Protein 2V1R (pdb70)

CATH classification: 2.30.30.40

Nearest PDB structures (foldseek):
  1n5z-assembly1_A  TM=9.662E-01  e=1.020E-11  Saccharomyces cerevisiae
  1n5z-assembly2_B  TM=9.620E-01  e=2.770E-11  Saccharomyces cerevisiae
  1jqq-assembly1_A  TM=9.395E-01  e=2.479E-11  Saccharomyces cerevisiae
  1jqq-assembly1_C  TM=9.370E-01  e=4.964E-10  Saccharomyces cerevisiae
  2rf0-assembly4_D  TM=9.074E-01  e=4.458E-04  Homo sapiens

B-factor: mean 29.14, std 14.0, range [9.83, 100.72]

Solvent-accessible surface area: 11396 Å² total; per-residue (Å²): 109,106,102,169,62,71,62,0,24,0,52,76,82,8,122,24,145,64,99,159,112,29,14,60,10,143,112,31,22,96,7,12,10,63,36,77,90,28,106,146,51,159,115,35,92,74,36,69,0,122,19,132,114,30,82,95,5,40,0,3,100,48,8,20,60,88,66,126,105,93,183,56,60,42,0,18,1,67,119,95,21,126,24,176,66,103,156,116,28,12,62,13,136,114,29,22,98,7,10,11,60,38,73,89,32,102,136,54,151,121,34,94,99,32,68,0,123,14,140,107,30,84,109,5,40,0,15,97,89,68,15,53,82,29,108,151,38,184,43,92,124,76,167,188,53,179,60,88,87,61,158,225,64,42,120,103

Secondary structure (DSSP, 8-state):
-GGG-EEEEESS-B--SSTTTB--B-TT-EEEEEEEE-TTS-EEEEEEEE-TTS-EEEEEGGGEEE-/-GGG-EEEEESS-B--S-TTTB--B-TT-EEEEEEEE-TTS-EEEEEEEE-TTS-EEEEEGGGEEE--/---PPPP-/--------/-----

Radius of gyration: 20.37 Å; Cα contacts (8 Å, |Δi|>4): 306; chains: 5; bounding box: 48×43×53 Å

InterPro domains:
  IPR001452 SH3 domain [PF00018] (312-363)
  IPR001452 SH3 domain [PR00452] (309-319)
  IPR001452 SH3 domain [PR00452] (324-339)
  IPR001452 SH3 domain [PR00452] (346-355)
  IPR001452 SH3 domain [PR00452] (358-370)
  IPR001452 SH3 domain [PS50002] (306-372)
  IPR001452 SH3 domain [SM00326] (309-371)
  IPR007223 Peroxin 13, N-terminal [PF04088] (140-283)
  IPR035463 Peroxin 13 [PTHR19332] (5-355)
  IPR036028 SH3-like domain superfamily [SSF50044] (298-375)

Structure (mmCIF, N/CA/C/O backbone):
data_2V1R
#
_entry.id   2V1R
#
_cell.length_a   36.440
_cell.length_b   39.090
_cell.length_c   39.140
_cell.angle_alpha   86.85
_cell.angle_beta   65.46
_cell.angle_gamma   62.04
#
_symmetry.space_group_name_H-M   'P 1'
#
loop_
_entity.id
_entity.type
_entity.pdbx_description
1 polymer 'PEROXISOMAL MEMBRANE PROTEIN PAS20'
2 polymer PEX14
3 water water
#
loop_
_atom_site.group_PDB
_atom_site.id
_atom_site.type_symbol
_atom_site.label_atom_id
_atom_site.label_alt_id
_atom_site.label_comp_id
_atom_site.label_asym_id
_atom_site.label_entity_id
_atom_site.label_seq_id
_atom_site.pdbx_PDB_ins_code
_atom_site.Cartn_x
_atom_site.Cartn_y
_atom_site.Cartn_z
_atom_site.occupancy
_atom_site.B_iso_or_equiv
_atom_site.auth_seq_id
_atom_site.auth_comp_id
_atom_site.auth_asym_id
_atom_site.auth_atom_id
_atom_site.pdbx_PDB_model_num
ATOM 1 N N . ASP A 1 10 ? -1.633 1.456 17.168 1.00 40.46 10 ASP A N 1
ATOM 2 C CA . ASP A 1 10 ? -1.944 2.834 17.542 1.00 34.34 10 ASP A CA 1
ATOM 3 C C . ASP A 1 10 ? -2.149 3.716 16.318 1.00 26.12 10 ASP A C 1
ATOM 4 O O . ASP A 1 10 ? -1.181 4.164 15.705 1.00 27.44 10 ASP A O 1
ATOM 9 N N . PRO A 1 11 ? -3.420 3.973 15.969 1.00 25.08 11 PRO A N 1
ATOM 10 C CA . PRO A 1 11 ? -3.822 4.835 14.850 1.00 31.90 11 PRO A CA 1
ATOM 11 C C . PRO A 1 11 ? -3.165 6.227 14.815 1.00 25.38 11 PRO A C 1
ATOM 12 O O . PRO A 1 11 ? -2.842 6.706 13.731 1.00 18.83 11 PRO A O 1
ATOM 16 N N . SER A 1 12 ? -2.962 6.861 15.966 1.00 25.2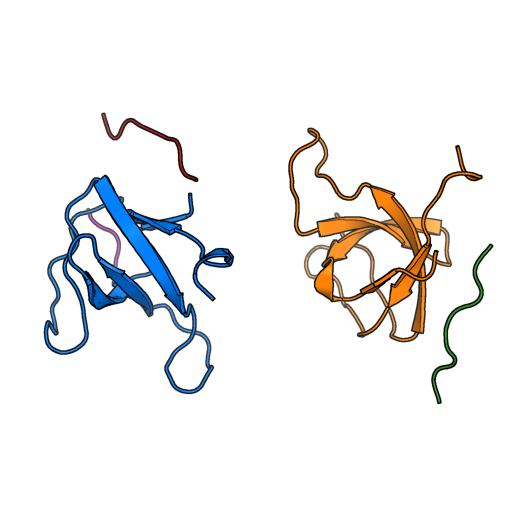2 12 SER A N 1
ATOM 17 C CA . SER A 1 12 ? -2.418 8.219 15.980 1.00 23.35 12 SER A CA 1
ATOM 18 C C . SER A 1 12 ? -0.943 8.294 15.558 1.00 28.23 12 SER A C 1
ATOM 19 O O . SER A 1 12 ? -0.406 9.385 15.347 1.00 27.01 12 SER A O 1
ATOM 22 N N . LYS A 1 13 ? -0.285 7.154 15.462 1.00 26.26 13 LYS A N 1
ATOM 23 C CA . LYS A 1 13 ? 1.071 7.058 14.930 1.00 25.40 13 LYS A CA 1
ATOM 24 C C . LYS A 1 13 ? 1.252 6.736 13.407 1.00 24.11 13 LYS A C 1
ATOM 25 O O . LYS A 1 13 ? 2.349 6.777 12.920 1.00 33.75 13 LYS A O 1
ATOM 31 N N . LEU A 1 14 ? 0.190 6.405 12.697 1.00 20.97 14 LEU A N 1
ATOM 32 C CA . LEU A 1 14 ? 0.253 5.957 11.310 1.00 28.22 14 LEU A CA 1
ATOM 33 C C . LEU A 1 14 ? 0.812 6.970 10.362 1.00 25.33 14 LEU A C 1
ATOM 34 O O . LEU A 1 14 ? 0.614 8.130 10.519 1.00 25.57 14 LEU A O 1
ATOM 39 N N . GLU A 1 15 ? 1.513 6.490 9.350 1.00 26.50 15 GLU A N 1
ATOM 40 C CA . GLU A 1 15 ? 1.748 7.239 8.148 1.00 23.78 15 GLU A CA 1
ATOM 41 C C . GLU A 1 15 ? 0.585 7.049 7.235 1.00 22.26 15 GLU A C 1
ATOM 42 O O . GLU A 1 15 ? -0.070 6.077 7.334 1.00 20.75 15 GLU A O 1
ATOM 48 N N . PHE A 1 16 ? 0.350 7.992 6.354 1.00 19.53 16 PHE A N 1
ATOM 49 C CA . PHE A 1 16 ? -0.601 7.808 5.318 1.00 25.31 16 PHE A CA 1
ATOM 50 C C . PHE A 1 16 ? 0.044 8.050 3.941 1.00 26.09 16 PHE A C 1
ATOM 51 O O . PHE A 1 16 ? 1.040 8.698 3.851 1.00 21.35 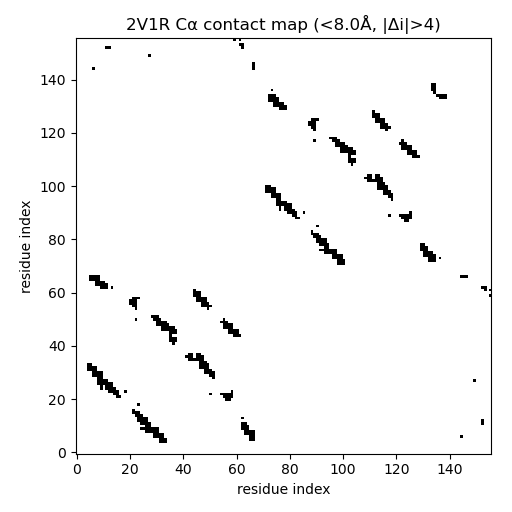16 PHE A O 1
ATOM 59 N N . ALA A 1 17 ? -0.512 7.469 2.905 1.00 21.09 17 ALA A N 1
ATOM 60 C CA . ALA A 1 17 ? 0.056 7.558 1.560 1.00 14.09 17 ALA A CA 1
ATOM 61 C C . ALA A 1 17 ? -1.021 7.795 0.501 1.00 18.28 17 ALA A C 1
ATOM 62 O O . ALA A 1 17 ? -2.202 7.550 0.749 1.00 18.85 17 ALA A O 1
ATOM 64 N N . ARG A 1 18 ? -0.640 8.298 -0.668 1.00 15.15 18 ARG A N 1
ATOM 65 C CA . ARG A 1 18 ? -1.521 8.419 -1.813 1.00 9.89 18 ARG A CA 1
ATOM 66 C C . ARG A 1 18 ? -0.997 7.657 -3.049 1.00 11.87 18 ARG A C 1
ATOM 67 O O . ARG A 1 18 ? 0.163 7.574 -3.254 1.00 14.04 18 ARG A O 1
ATOM 75 N N . ALA A 1 19 ? -1.890 7.075 -3.809 1.00 11.28 19 ALA A N 1
ATOM 76 C CA . ALA A 1 19 ? -1.510 6.308 -4.993 1.00 13.25 19 ALA A CA 1
ATOM 77 C C . ALA A 1 19 ? -1.195 7.244 -6.146 1.00 20.79 19 ALA A C 1
ATOM 78 O O . ALA A 1 19 ? -1.999 8.104 -6.482 1.00 14.11 19 ALA A O 1
ATOM 80 N N . LEU A 1 20 ? -0.026 7.061 -6.746 1.00 16.66 20 LEU A N 1
ATOM 81 C CA . LEU A 1 20 ? 0.377 7.830 -7.916 1.00 16.51 20 LEU A CA 1
ATOM 82 C C . LEU A 1 20 ? -0.025 7.164 -9.244 1.00 26.05 20 LEU A C 1
ATOM 83 O O . LEU A 1 20 ? -0.050 7.826 -10.281 1.00 18.96 20 LEU A O 1
ATOM 88 N N . TYR A 1 21 ? -0.357 5.872 -9.206 1.00 17.99 21 TYR A N 1
ATOM 89 C CA . TYR A 1 21 ? -0.800 5.150 -10.402 1.00 17.97 21 TYR A CA 1
ATOM 90 C C . TYR A 1 21 ? -1.937 4.208 -10.062 1.00 18.88 21 TYR A C 1
ATOM 91 O O . TYR A 1 21 ? -2.160 3.906 -8.895 1.00 16.40 21 TYR A O 1
ATOM 100 N N . ASP A 1 22 ? -2.656 3.743 -11.080 1.00 16.74 22 ASP A N 1
ATOM 101 C CA . ASP A 1 22 ? -3.617 2.669 -10.872 1.00 20.23 22 ASP A CA 1
ATOM 102 C C . ASP A 1 22 ? -2.827 1.398 -10.616 1.00 23.42 22 ASP A C 1
ATOM 103 O O . ASP A 1 22 ? -1.757 1.192 -11.204 1.00 23.03 22 ASP A O 1
ATOM 108 N N . PHE A 1 23 ? -3.337 0.564 -9.717 1.00 18.10 23 PHE A N 1
ATOM 109 C CA . PHE A 1 23 ? -2.760 -0.753 -9.472 1.00 14.12 23 PHE A CA 1
ATOM 110 C C . PHE A 1 23 ? -3.893 -1.764 -9.445 1.00 20.06 23 PHE A C 1
ATOM 111 O O . PHE A 1 23 ? -4.788 -1.686 -8.599 1.00 9.83 23 PHE A O 1
ATOM 119 N N . VAL A 1 24 ? -3.871 -2.675 -10.416 1.00 13.50 24 VAL A N 1
ATOM 120 C CA . VAL A 1 24 ? -4.751 -3.831 -10.425 1.00 10.89 24 VAL A CA 1
ATOM 121 C C . VAL A 1 24 ? -3.964 -5.008 -9.844 1.00 14.78 24 VAL A C 1
ATOM 122 O O . VAL A 1 24 ? -2.911 -5.351 -10.368 1.00 16.75 24 VAL A O 1
ATOM 126 N N . PRO A 1 25 ? -4.469 -5.597 -8.767 1.00 15.83 25 PRO A N 1
ATOM 127 C CA . PRO A 1 25 ? -3.769 -6.666 -8.063 1.00 20.45 25 PRO A CA 1
ATOM 128 C C . PRO A 1 25 ? -3.721 -7.973 -8.875 1.00 17.55 25 PRO A C 1
ATOM 129 O O . PRO A 1 25 ? -4.706 -8.472 -9.300 1.00 18.74 25 PRO A O 1
ATOM 133 N N . GLU A 1 26 ? -2.526 -8.425 -9.145 1.00 14.70 26 GLU A N 1
ATOM 134 C CA . GLU A 1 26 ? -2.320 -9.735 -9.711 1.00 30.73 26 GLU A 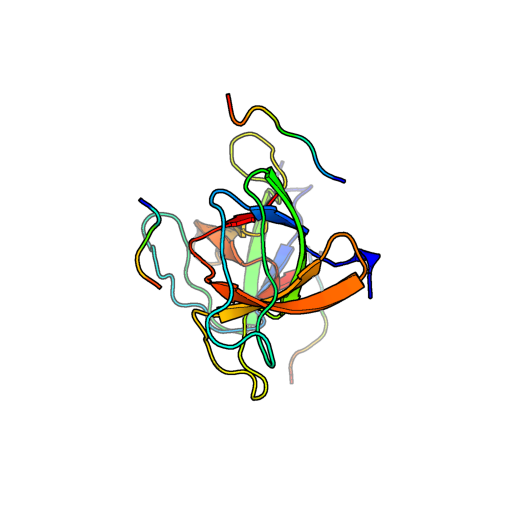CA 1
ATOM 135 C C . GLU A 1 26 ? -2.582 -10.938 -8.823 1.00 22.95 26 GLU A C 1
ATOM 136 O O . GLU A 1 26 ? -2.969 -11.957 -9.320 1.00 24.79 26 GLU A O 1
ATOM 142 N N . ASN A 1 27 ? -2.420 -10.775 -7.523 1.00 22.16 27 ASN A N 1
ATOM 143 C CA . ASN A 1 27 ? -2.909 -11.703 -6.530 1.00 12.86 27 ASN A CA 1
ATOM 144 C C . ASN A 1 27 ? -3.805 -10.930 -5.572 1.00 21.89 27 ASN A C 1
ATOM 145 O O . ASN A 1 27 ? -3.346 -10.430 -4.563 1.00 19.53 27 ASN A O 1
ATOM 150 N N . PRO A 1 28 ? -5.082 -10.839 -5.927 1.00 18.09 28 PRO A N 1
ATOM 151 C CA . PRO A 1 28 ? -6.086 -10.120 -5.136 1.00 14.10 28 PRO A CA 1
ATOM 152 C C . PRO A 1 28 ? -6.431 -10.795 -3.800 1.00 28.22 28 PRO A C 1
ATOM 153 O O . PRO A 1 28 ? -7.248 -10.258 -3.058 1.00 22.65 28 PRO A O 1
ATOM 157 N N . GLU A 1 29 ? -5.922 -12.005 -3.550 1.00 27.63 29 GLU A N 1
ATOM 158 C CA . GLU A 1 29 ? -5.980 -12.672 -2.233 1.00 19.57 29 GLU A CA 1
ATOM 159 C C . GLU A 1 29 ? -5.083 -11.995 -1.175 1.00 27.70 29 GLU A C 1
ATOM 160 O O . GLU A 1 29 ? -5.400 -11.975 -0.017 1.00 18.00 29 GLU A O 1
ATOM 166 N N . MET A 1 30 ? -3.952 -11.452 -1.606 1.00 19.30 30 MET A N 1
ATOM 167 C CA . MET A 1 30 ? -2.986 -10.815 -0.745 1.00 19.80 30 MET A CA 1
ATOM 168 C C . MET A 1 30 ? -2.867 -9.319 -0.953 1.00 24.87 30 MET A C 1
ATOM 169 O O . MET A 1 30 ? -2.451 -8.616 -0.084 1.00 19.91 30 MET A O 1
ATOM 174 N N . GLU A 1 31 ? -3.248 -8.874 -2.119 1.00 13.95 31 GLU A N 1
ATOM 175 C CA . GLU A 1 31 ? -3.014 -7.497 -2.536 1.00 16.19 31 GLU A CA 1
ATOM 176 C C . GLU A 1 31 ? -4.302 -6.702 -2.668 1.00 16.15 31 GLU A C 1
ATOM 177 O O . GLU A 1 31 ? -5.361 -7.264 -2.932 1.00 18.69 31 GLU A O 1
ATOM 183 N N . VAL A 1 32 ? -4.202 -5.386 -2.490 1.00 16.72 32 VAL A N 1
ATOM 184 C CA . VAL A 1 32 ? -5.367 -4.512 -2.623 1.00 18.94 32 VAL A CA 1
ATOM 185 C C . VAL A 1 32 ? -5.223 -3.620 -3.845 1.00 14.85 32 VAL A C 1
ATOM 186 O O . VAL A 1 32 ? -4.113 -3.290 -4.247 1.00 18.50 32 VAL A O 1
ATOM 190 N N . ALA A 1 33 ? -6.348 -3.249 -4.445 1.00 12.57 33 ALA A N 1
ATOM 191 C CA . ALA A 1 33 ? -6.341 -2.401 -5.637 1.00 14.41 33 ALA A CA 1
ATOM 192 C C . ALA A 1 33 ? -6.287 -0.909 -5.309 1.00 23.68 33 ALA A C 1
ATOM 193 O O . ALA A 1 33 ? -6.868 -0.450 -4.317 1.00 18.08 33 ALA A O 1
ATOM 195 N N . LEU A 1 34 ? -5.604 -0.151 -6.163 1.00 15.11 34 LEU A N 1
ATOM 196 C CA . LEU A 1 34 ? -5.541 1.291 -6.007 1.00 25.86 34 LEU A CA 1
ATOM 197 C C . LEU A 1 34 ? -6.017 1.983 -7.277 1.00 24.50 34 LEU A C 1
ATOM 198 O O . LEU A 1 34 ? -5.724 1.529 -8.394 1.00 19.99 34 LEU A O 1
ATOM 203 N N . LYS A 1 35 ? -6.760 3.074 -7.106 1.00 13.78 35 LYS A N 1
ATOM 204 C CA . LYS A 1 35 ? -7.004 4.002 -8.203 1.00 21.17 35 LYS A CA 1
ATOM 205 C C . LYS A 1 35 ? -6.141 5.253 -7.982 1.00 22.32 35 LYS A C 1
ATOM 206 O O . LYS A 1 35 ? -6.062 5.761 -6.865 1.00 15.77 35 LYS A O 1
ATOM 212 N N . LYS A 1 36 ? -5.495 5.745 -9.035 1.00 21.90 36 LYS A N 1
ATOM 213 C CA . LYS A 1 36 ? -4.674 6.953 -8.938 1.00 13.98 36 LYS A CA 1
ATOM 214 C C . LYS A 1 36 ? -5.369 8.050 -8.131 1.00 17.69 36 LYS A C 1
ATOM 215 O O . LYS A 1 36 ? -6.522 8.377 -8.395 1.00 16.29 36 LYS A O 1
ATOM 221 N N . GLY A 1 37 ? -4.674 8.610 -7.141 1.00 12.99 37 GLY A N 1
ATOM 222 C CA . GLY A 1 37 ? -5.270 9.609 -6.267 1.00 15.35 37 GLY A CA 1
ATOM 223 C C . GLY A 1 37 ? -5.792 9.053 -4.952 1.00 21.15 37 GLY A C 1
ATOM 224 O O . GLY A 1 37 ? -5.991 9.796 -3.991 1.00 21.06 37 GLY A O 1
ATOM 225 N N . ASP A 1 38 ? -6.083 7.766 -4.934 1.00 16.03 38 ASP A N 1
ATOM 226 C CA . ASP A 1 38 ? -6.507 7.052 -3.736 1.00 17.53 38 ASP A CA 1
ATOM 227 C C . ASP A 1 38 ? -5.633 7.243 -2.514 1.00 21.72 38 ASP A C 1
ATOM 228 O O . ASP A 1 38 ? -4.443 7.109 -2.573 1.00 19.25 38 ASP A O 1
ATOM 233 N N . LEU A 1 39 ? -6.261 7.567 -1.405 1.00 17.98 39 LEU A N 1
ATOM 234 C CA . LEU A 1 39 ? -5.599 7.544 -0.111 1.00 20.53 39 LEU A CA 1
ATOM 235 C C . LEU A 1 39 ? -5.565 6.217 0.641 1.00 15.10 39 LEU A C 1
ATOM 236 O O . LEU A 1 39 ? -6.427 5.420 0.530 1.00 13.88 39 LEU A O 1
ATOM 241 N N . MET A 1 40 ? -4.548 6.066 1.453 1.00 20.75 40 MET A N 1
ATOM 242 C CA . MET A 1 40 ? -4.394 4.889 2.296 1.00 15.15 40 MET A CA 1
ATOM 243 C C . MET A 1 40 ? -3.562 5.097 3.586 1.00 21.95 40 MET A C 1
ATOM 244 O O . MET A 1 40 ? -2.822 6.032 3.697 1.00 14.12 40 MET A O 1
ATOM 249 N N . ALA A 1 41 ? -3.673 4.161 4.504 1.00 12.64 41 ALA A N 1
ATOM 250 C CA . ALA A 1 41 ? -2.797 4.180 5.667 1.00 14.52 41 ALA A CA 1
ATOM 251 C C . ALA A 1 41 ? -1.766 3.073 5.532 1.00 19.51 41 ALA A C 1
ATOM 252 O O . ALA A 1 41 ? -2.090 1.968 5.096 1.00 14.76 41 ALA A O 1
ATOM 254 N N . ILE A 1 42 ? -0.525 3.382 5.890 1.00 16.53 42 ILE A N 1
ATOM 255 C CA . ILE A 1 42 ? 0.547 2.394 5.902 1.00 12.18 42 ILE A CA 1
ATOM 256 C C . ILE A 1 42 ? 0.550 1.634 7.231 1.00 20.82 42 ILE A C 1
ATOM 257 O O . ILE A 1 42 ? 0.726 2.224 8.308 1.00 22.26 42 ILE A O 1
ATOM 262 N N . LEU A 1 43 ? 0.345 0.324 7.155 1.00 11.94 43 LEU A N 1
ATOM 263 C CA . LEU A 1 43 ? 0.327 -0.506 8.348 1.00 13.25 43 LEU A CA 1
ATOM 264 C C . LEU A 1 43 ? 1.710 -1.082 8.634 1.00 20.46 43 LEU A C 1
ATOM 265 O O . LEU A 1 43 ? 2.146 -1.137 9.789 1.00 19.34 43 LEU A O 1
ATOM 270 N N . SER A 1 44 ? 2.404 -1.503 7.581 1.00 16.77 44 SER A N 1
ATOM 271 C CA . SER A 1 44 ? 3.776 -1.969 7.730 1.00 19.35 44 SER A CA 1
ATOM 272 C C . SER A 1 44 ? 4.573 -1.769 6.447 1.00 15.78 44 SER A C 1
ATOM 273 O O . SER A 1 44 ? 4.005 -1.729 5.364 1.00 23.09 44 SER A O 1
ATOM 276 N N . LYS A 1 45 ? 5.889 -1.649 6.591 1.00 18.31 45 LYS A N 1
ATOM 277 C CA . LYS A 1 45 ? 6.817 -1.543 5.470 1.00 23.62 45 LYS A CA 1
ATOM 278 C C . LYS A 1 45 ? 7.637 -2.823 5.295 1.00 22.09 45 LYS A C 1
ATOM 279 O O . LYS A 1 45 ? 8.381 -2.962 4.325 1.00 24.97 45 LYS A O 1
ATOM 285 N N . LYS A 1 46 ? 7.485 -3.752 6.234 1.00 26.15 46 LYS A N 1
ATOM 286 C CA . LYS A 1 46 ? 8.226 -5.015 6.234 1.00 27.55 46 LYS A CA 1
ATOM 287 C C . LYS A 1 46 ? 7.293 -6.162 5.879 1.00 29.28 46 LYS A C 1
ATOM 288 O O . LYS A 1 46 ? 6.069 -5.996 5.907 1.00 15.68 46 LYS A O 1
ATOM 294 N N . ASP A 1 47 ? 7.865 -7.322 5.552 1.00 25.09 47 ASP A N 1
ATOM 295 C CA . ASP A 1 47 ? 7.061 -8.530 5.365 1.00 31.52 47 ASP A CA 1
ATOM 296 C C . ASP A 1 47 ? 6.616 -9.044 6.741 1.00 29.12 47 ASP A C 1
ATOM 297 O O . ASP A 1 47 ? 7.007 -8.468 7.759 1.00 20.38 47 ASP A O 1
ATOM 302 N N . PRO A 1 48 ? 5.840 -10.121 6.771 1.00 25.02 48 PRO A N 1
ATOM 303 C CA . PRO A 1 48 ? 5.251 -10.570 8.013 1.00 32.05 48 PRO A CA 1
ATOM 304 C C . PRO A 1 48 ? 6.276 -11.000 9.025 1.00 33.72 48 PRO A C 1
ATOM 305 O O . PRO A 1 48 ? 6.001 -11.055 10.169 1.00 35.30 48 PRO A O 1
ATOM 309 N N . LEU A 1 49 ? 7.472 -11.286 8.589 1.00 30.66 49 LEU A N 1
ATOM 310 C CA . LEU A 1 49 ? 8.487 -11.792 9.446 1.00 22.90 49 LEU A CA 1
ATOM 311 C C . LEU A 1 49 ? 9.500 -10.714 9.732 1.00 28.66 49 LEU A C 1
ATOM 312 O O . LEU A 1 49 ? 10.597 -10.991 10.151 1.00 32.01 49 LEU A O 1
ATOM 317 N N . GLY A 1 50 ? 9.120 -9.474 9.487 1.00 24.71 50 GLY A N 1
ATOM 318 C CA . GLY A 1 50 ? 9.920 -8.366 9.920 1.00 22.10 50 GLY A CA 1
ATOM 319 C C . GLY A 1 50 ? 11.065 -8.021 9.010 1.00 26.30 50 GLY A C 1
ATOM 320 O O . GLY A 1 50 ? 11.852 -7.187 9.354 1.00 31.40 50 GLY A O 1
ATOM 321 N N . ARG A 1 51 ? 11.134 -8.658 7.848 1.00 22.14 51 ARG A N 1
ATOM 322 C CA . ARG A 1 51 ? 12.207 -8.413 6.887 1.00 24.23 51 ARG A CA 1
ATOM 323 C C . ARG A 1 51 ? 11.861 -7.307 5.884 1.00 36.37 51 ARG A C 1
ATOM 324 O O . ARG A 1 51 ? 10.688 -7.065 5.586 1.00 27.08 51 ARG A O 1
ATOM 332 N N . ASP A 1 52 ? 12.896 -6.652 5.358 1.00 44.92 52 ASP A N 1
ATOM 333 C CA . ASP A 1 52 ? 12.746 -5.649 4.302 1.00 52.56 52 ASP A CA 1
ATOM 334 C C . ASP A 1 52 ? 11.844 -6.160 3.186 1.00 35.63 52 ASP A C 1
ATOM 335 O O . ASP A 1 52 ? 11.799 -7.362 2.912 1.00 35.45 52 ASP A O 1
ATOM 340 N N . SER A 1 53 ? 11.132 -5.245 2.535 1.00 35.70 53 SER A N 1
ATOM 341 C CA . SER A 1 53 ? 10.202 -5.631 1.481 1.00 24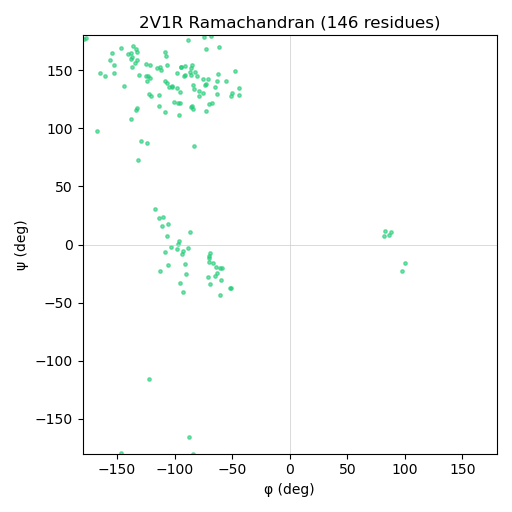.69 53 SER A CA 1
ATOM 342 C C . SER A 1 53 ? 9.852 -4.467 0.562 1.00 26.26 53 SER A C 1
ATOM 343 O O . SER A 1 53 ? 9.754 -3.325 1.009 1.00 28.87 53 SER A O 1
ATOM 346 N N . ASP A 1 54 ? 9.662 -4.780 -0.719 1.00 20.05 54 ASP A N 1
ATOM 347 C CA . ASP A 1 54 ? 9.205 -3.828 -1.722 1.00 26.69 54 ASP A CA 1
ATOM 348 C C . ASP A 1 54 ? 7.687 -3.801 -1.781 1.00 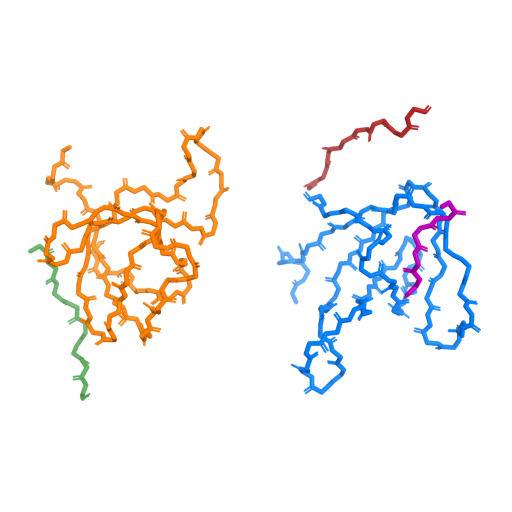22.61 54 ASP A C 1
ATOM 349 O O . ASP A 1 54 ? 7.106 -3.054 -2.566 1.00 20.03 54 ASP A O 1
ATOM 354 N N . TRP A 1 55 ? 7.053 -4.648 -1.002 1.00 13.90 55 TRP A N 1
ATOM 355 C CA . TRP A 1 55 ? 5.609 -4.664 -0.891 1.00 18.56 55 TRP A CA 1
ATOM 356 C C . TRP A 1 55 ? 5.124 -4.248 0.494 1.00 21.95 55 TRP A C 1
ATOM 357 O O . TRP A 1 55 ? 5.427 -4.906 1.481 1.00 14.63 55 TRP A O 1
ATOM 368 N N . TRP A 1 56 ? 4.357 -3.160 0.523 1.00 15.25 56 TRP A N 1
ATOM 369 C CA . TRP A 1 56 ? 3.916 -2.590 1.795 1.00 12.74 56 TRP A CA 1
ATOM 370 C C . TRP A 1 56 ? 2.466 -2.919 2.164 1.00 21.07 56 TRP A C 1
ATOM 371 O O . TRP A 1 56 ? 1.566 -2.860 1.328 1.00 20.48 56 TRP A O 1
ATOM 382 N N . LYS A 1 57 ? 2.242 -3.266 3.426 1.00 16.12 57 LYS A N 1
ATOM 383 C CA . LYS A 1 57 ? 0.892 -3.539 3.884 1.00 17.76 57 LYS A CA 1
ATOM 384 C C . LYS A 1 57 ? 0.175 -2.249 4.241 1.00 14.28 57 LYS A C 1
ATOM 385 O O . LYS A 1 57 ? 0.722 -1.397 4.947 1.00 15.23 57 LYS A O 1
ATOM 391 N N . VAL A 1 58 ? -1.059 -2.125 3.763 1.00 12.12 58 VAL A N 1
ATOM 392 C CA . VAL A 1 58 ? -1.833 -0.902 3.920 1.00 16.10 58 VAL A CA 1
ATOM 393 C C . VAL A 1 58 ? -3.313 -1.214 4.078 1.00 19.90 58 VAL A C 1
ATOM 394 O O . VAL A 1 58 ? -3.746 -2.346 3.856 1.00 17.95 58 VAL A O 1
ATOM 398 N N . ARG A 1 59 ? -4.067 -0.194 4.459 1.00 17.12 59 ARG A N 1
ATOM 399 C CA . ARG A 1 59 ? -5.502 -0.244 4.592 1.00 19.19 59 ARG A CA 1
ATOM 400 C C . ARG A 1 59 ? -6.173 0.782 3.674 1.00 18.14 59 ARG A C 1
ATOM 401 O O . ARG A 1 59 ? -5.818 1.907 3.702 1.00 17.54 59 ARG A O 1
ATOM 409 N N . THR A 1 60 ? -7.114 0.354 2.878 1.00 18.29 60 THR A N 1
ATOM 410 C CA . THR A 1 60 ? -7.609 1.182 1.803 1.00 18.18 60 THR A CA 1
ATOM 411 C C . THR A 1 60 ? -8.679 2.161 2.271 1.00 19.59 60 THR A C 1
ATOM 412 O O . THR A 1 60 ? -9.037 2.192 3.378 1.00 19.50 60 THR A O 1
ATOM 416 N N . LYS A 1 61 ? -9.175 2.944 1.353 1.00 20.15 61 LYS A N 1
ATOM 417 C CA . LYS A 1 61 ? -10.336 3.754 1.568 1.00 29.13 61 LYS A CA 1
ATOM 418 C C . LYS A 1 61 ? -11.635 3.033 1.922 1.00 32.34 61 LYS A C 1
ATOM 419 O O . LYS A 1 61 ? -12.493 3.621 2.473 1.00 33.50 61 LYS A O 1
ATOM 425 N N . ASN A 1 62 ? -11.799 1.758 1.652 1.00 28.51 62 ASN A N 1
ATOM 426 C CA . ASN A 1 62 ? -12.881 1.094 2.341 1.00 29.88 62 ASN A CA 1
ATOM 427 C C . ASN A 1 62 ? -12.589 -0.042 3.288 1.00 28.71 62 ASN A C 1
ATOM 428 O O . ASN A 1 62 ? -13.357 -0.970 3.394 1.00 34.60 62 ASN A O 1
ATOM 433 N N . GLY A 1 63 ? -11.435 0.017 3.908 1.00 23.51 63 GLY A N 1
ATOM 434 C CA . GLY A 1 63 ? -11.128 -0.796 5.050 1.00 20.31 63 GLY A CA 1
ATOM 435 C C . GLY A 1 63 ? -10.592 -2.156 4.746 1.00 21.90 63 GLY A C 1
ATOM 436 O O . GLY A 1 63 ? -10.467 -2.936 5.632 1.00 29.01 63 GLY A O 1
ATOM 437 N N . ASN A 1 64 ? -10.283 -2.439 3.489 1.00 17.26 64 ASN A N 1
ATOM 438 C CA . ASN A 1 64 ? -9.518 -3.593 3.116 1.00 18.76 64 ASN A CA 1
ATOM 439 C C . ASN A 1 64 ? -8.039 -3.433 3.474 1.00 17.40 64 ASN A C 1
ATOM 440 O O . ASN A 1 64 ? -7.474 -2.418 3.249 1.00 18.52 64 ASN A O 1
ATOM 445 N N . ILE A 1 65 ? -7.463 -4.495 4.011 1.00 17.81 65 ILE A N 1
ATOM 446 C CA . ILE A 1 65 ? -6.046 -4.679 4.221 1.00 12.66 65 ILE A CA 1
ATOM 447 C C . ILE A 1 65 ? -5.340 -5.588 3.205 1.00 19.10 65 ILE A C 1
ATOM 448 O O . ILE A 1 65 ? -5.843 -6.626 2.865 1.00 19.55 65 ILE A O 1
ATOM 453 N N . GLY A 1 66 ? -4.184 -5.155 2.735 1.00 14.15 66 GLY A N 1
ATOM 454 C CA . GLY A 1 66 ? -3.454 -5.909 1.735 1.00 18.12 66 GLY A CA 1
ATOM 455 C C . GLY A 1 66 ? -2.147 -5.244 1.372 1.00 13.30 66 GLY A C 1
ATOM 456 O O . GLY A 1 66 ? -1.849 -4.156 1.862 1.00 16.69 66 GLY A O 1
ATOM 457 N N . TYR A 1 67 ? -1.373 -5.891 0.505 1.00 11.87 67 TYR A N 1
ATOM 458 C CA . TYR A 1 67 ? -0.074 -5.372 0.102 1.00 15.50 67 TYR A CA 1
ATOM 459 C C . TYR A 1 67 ? -0.139 -4.626 -1.221 1.00 22.37 67 TYR A C 1
ATOM 460 O O . TYR A 1 67 ? -0.936 -4.954 -2.107 1.00 18.39 67 TYR A O 1
ATOM 469 N N . ILE A 1 68 ? 0.711 -3.616 -1.340 1.00 17.36 68 ILE A N 1
ATOM 470 C CA . ILE A 1 68 ? 0.815 -2.828 -2.552 1.00 21.39 68 ILE A CA 1
ATOM 471 C C . ILE A 1 68 ? 2.297 -2.597 -2.832 1.00 19.67 68 ILE A C 1
ATOM 472 O O . ILE A 1 68 ? 3.130 -2.800 -1.938 1.00 16.77 68 ILE A O 1
ATOM 477 N N . PRO A 1 69 ? 2.638 -2.232 -4.085 1.00 21.55 69 PRO A N 1
ATOM 478 C CA . PRO A 1 69 ? 4.032 -1.939 -4.436 1.00 28.11 69 PRO A CA 1
ATOM 479 C C . PRO A 1 69 ? 4.452 -0.574 -3.884 1.00 18.28 69 PRO A C 1
ATOM 480 O O . PRO A 1 69 ? 3.748 0.414 -4.080 1.00 13.86 69 PRO A O 1
ATOM 484 N N . TYR A 1 70 ? 5.596 -0.534 -3.211 1.00 18.96 70 TYR A N 1
ATOM 485 C CA . TYR A 1 70 ? 6.076 0.681 -2.561 1.00 21.57 70 TYR A CA 1
ATOM 486 C C . TYR A 1 70 ? 6.275 1.824 -3.555 1.00 20.22 70 TYR A C 1
ATOM 487 O O . TYR A 1 70 ? 6.108 2.989 -3.200 1.00 22.61 70 TYR A O 1
ATOM 496 N N . ASN A 1 71 ? 6.621 1.485 -4.797 1.00 24.92 71 ASN A N 1
ATOM 497 C CA . ASN A 1 71 ? 6.933 2.491 -5.818 1.00 25.05 71 ASN A CA 1
ATOM 498 C C . ASN A 1 71 ? 5.728 3.034 -6.598 1.00 20.70 71 ASN A C 1
ATOM 499 O O . ASN A 1 71 ? 5.896 3.679 -7.630 1.00 24.42 71 ASN A O 1
ATOM 504 N N . TYR A 1 72 ? 4.533 2.719 -6.152 1.00 16.32 72 TYR A N 1
ATOM 505 C CA . TYR A 1 72 ? 3.339 3.234 -6.711 1.00 12.03 72 TYR A CA 1
ATOM 506 C C . TYR A 1 72 ? 2.701 4.284 -5.778 1.00 18.08 72 TYR A C 1
ATOM 507 O O . TYR A 1 72 ? 1.665 4.751 -6.041 1.00 16.12 72 TYR A O 1
ATOM 516 N N . ILE A 1 73 ? 3.367 4.665 -4.711 1.00 13.69 73 ILE A N 1
ATOM 517 C CA . ILE A 1 73 ? 2.782 5.572 -3.732 1.00 15.43 73 ILE A CA 1
ATOM 518 C C . ILE A 1 73 ? 3.706 6.707 -3.333 1.00 20.01 73 ILE A C 1
ATOM 519 O O . ILE A 1 73 ? 4.909 6.694 -3.599 1.00 17.75 73 ILE A O 1
ATOM 524 N N . GLU A 1 74 ? 3.120 7.705 -2.696 1.00 17.27 74 GLU A N 1
ATOM 525 C CA . GLU A 1 74 ? 3.897 8.760 -2.079 1.00 21.13 74 GLU A CA 1
ATOM 526 C C . GLU A 1 74 ? 3.353 8.906 -0.676 1.00 13.75 74 GLU A C 1
ATOM 527 O O . GLU A 1 74 ? 2.164 8.707 -0.449 1.00 19.11 74 GLU A O 1
ATOM 533 N N . ILE A 1 75 ? 4.220 9.234 0.270 1.00 21.41 75 ILE A N 1
ATOM 534 C CA . ILE A 1 75 ? 3.806 9.346 1.662 1.00 20.79 75 ILE A CA 1
ATOM 535 C C . ILE A 1 75 ? 3.497 10.787 2.057 1.00 19.86 75 ILE A C 1
ATOM 536 O O . ILE A 1 75 ? 4.399 11.618 2.123 1.00 24.05 75 ILE A O 1
ATOM 541 N N . ILE A 1 76 ? 2.225 11.084 2.311 1.00 17.83 76 ILE A N 1
ATOM 542 C CA . ILE A 1 76 ? 1.856 12.390 2.848 1.00 30.16 76 ILE A CA 1
ATOM 543 C C . ILE A 1 76 ? 2.276 12.549 4.304 1.00 35.37 76 ILE A C 1
ATOM 544 O O . ILE A 1 76 ? 2.097 13.625 4.887 1.00 49.10 76 ILE A O 1
ATOM 549 N N . ASP B 1 10 ? 23.096 30.500 21.993 1.00 30.78 10 ASP B N 1
ATOM 550 C CA . ASP B 1 10 ? 23.161 3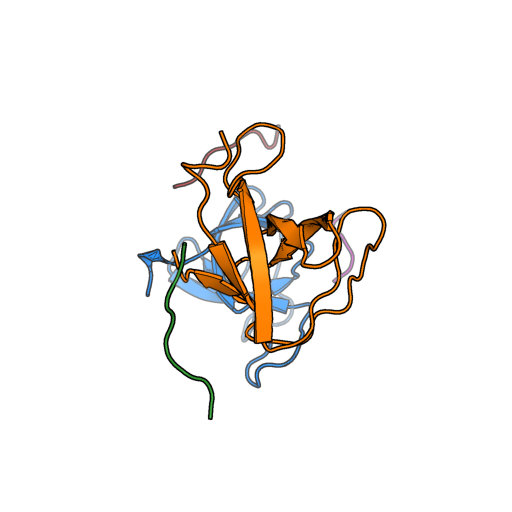0.586 23.449 1.00 28.59 10 ASP B CA 1
ATOM 551 C C . ASP B 1 10 ? 23.425 29.219 24.078 1.00 22.48 10 ASP B C 1
ATOM 552 O O . ASP B 1 10 ? 22.493 28.453 24.323 1.00 25.87 10 ASP B O 1
ATOM 557 N N . PRO B 1 11 ? 24.705 28.923 24.352 1.00 24.71 11 PRO B N 1
ATOM 558 C CA . PRO B 1 11 ? 25.152 27.668 24.971 1.00 27.26 11 PRO B CA 1
ATOM 559 C C . PRO B 1 11 ? 24.419 27.324 26.268 1.00 25.42 11 PRO B C 1
ATOM 560 O O . PRO B 1 11 ? 24.136 26.152 26.509 1.00 20.83 11 PRO B O 1
ATOM 564 N N . SER B 1 12 ? 24.111 28.322 27.089 1.00 24.80 12 SER B N 1
ATOM 565 C CA . SER B 1 12 ? 23.492 28.052 28.385 1.00 29.72 12 SER B CA 1
ATOM 566 C C . SER B 1 12 ? 22.043 27.565 28.282 1.00 25.34 12 SER B C 1
ATOM 567 O O . SER B 1 12 ? 21.461 27.127 29.273 1.00 25.17 12 SER B O 1
ATOM 570 N N . LYS B 1 13 ? 21.467 27.640 27.099 1.00 26.84 13 LYS B N 1
ATOM 571 C CA . LYS B 1 13 ? 20.135 27.111 26.854 1.00 27.63 13 LYS B CA 1
ATOM 572 C C . LYS B 1 13 ? 20.080 25.849 25.961 1.00 29.20 13 LYS B C 1
ATOM 573 O O . LYS B 1 13 ? 19.061 25.577 25.361 1.00 33.62 13 LYS B O 1
ATOM 579 N N . LEU B 1 14 ? 21.178 25.098 25.895 1.00 31.30 14 LEU B N 1
ATOM 580 C CA . LEU B 1 14 ? 21.317 23.890 25.072 1.00 25.00 14 LEU B CA 1
ATOM 581 C C . LEU B 1 14 ? 20.749 22.668 25.786 1.00 22.98 14 LEU B C 1
ATOM 582 O O . LEU B 1 14 ? 20.956 22.493 26.963 1.00 32.77 14 LEU B O 1
ATOM 587 N N . GLU B 1 15 ? 20.025 21.831 25.065 1.00 25.76 15 GLU B N 1
ATOM 588 C CA . GLU B 1 15 ? 19.790 20.461 25.508 1.00 22.62 15 GLU B CA 1
ATOM 589 C C . GLU B 1 15 ? 20.951 19.541 25.164 1.00 22.98 15 GLU B C 1
ATOM 590 O O . GLU B 1 15 ? 21.614 19.773 24.244 1.00 21.58 15 GLU B O 1
ATOM 596 N N . PHE B 1 16 ? 21.194 18.538 25.971 1.00 22.50 16 PHE B N 1
ATOM 597 C CA . PHE B 1 16 ? 22.224 17.553 25.725 1.00 26.14 16 PHE B CA 1
ATOM 598 C C . PHE B 1 16 ? 21.677 16.116 25.636 1.00 32.16 16 PHE B C 1
ATOM 599 O O . PHE B 1 16 ? 20.628 15.828 26.176 1.00 27.20 16 PHE B O 1
ATOM 607 N N . ALA B 1 17 ? 22.379 15.245 24.922 1.00 21.88 17 ALA B N 1
ATOM 608 C CA . ALA B 1 17 ? 21.918 13.871 24.754 1.00 17.37 17 ALA B CA 1
ATOM 609 C C . ALA B 1 17 ? 23.054 12.857 24.871 1.00 17.71 17 ALA B C 1
ATOM 610 O O . ALA B 1 17 ? 24.232 13.213 24.820 1.00 17.51 17 ALA B O 1
ATOM 612 N N . ARG B 1 18 ? 22.712 11.605 25.043 1.00 21.68 18 ARG B N 1
ATOM 613 C CA . ARG B 1 18 ? 23.653 10.525 25.028 1.00 15.43 18 ARG B CA 1
ATOM 614 C C . ARG B 1 18 ? 23.278 9.484 23.984 1.00 15.13 18 ARG B C 1
ATOM 615 O O . ARG B 1 18 ? 22.140 9.243 23.761 1.00 16.66 18 ARG B O 1
ATOM 623 N N . ALA B 1 19 ? 24.262 8.873 23.362 1.00 19.14 19 ALA B N 1
ATOM 624 C CA . ALA B 1 19 ? 24.024 7.884 22.311 1.00 12.85 19 ALA B CA 1
ATOM 625 C C . ALA B 1 19 ? 23.630 6.530 22.900 1.00 20.82 19 ALA B C 1
ATOM 626 O O . ALA B 1 19 ? 24.276 6.036 23.824 1.00 17.00 19 ALA B O 1
ATOM 628 N N . LEU B 1 20 ? 22.562 5.944 22.367 1.00 22.31 20 LEU B N 1
ATOM 629 C CA . LEU B 1 20 ? 22.124 4.611 22.769 1.00 23.67 20 LEU B CA 1
ATOM 630 C C . LEU B 1 20 ? 22.765 3.517 21.903 1.00 27.36 20 LEU B C 1
ATOM 631 O O . LEU B 1 20 ? 22.895 2.375 22.343 1.00 23.21 20 LEU B O 1
ATOM 636 N N . TYR B 1 21 ? 23.152 3.868 20.677 1.00 18.26 21 TYR B N 1
ATOM 637 C CA . TYR B 1 21 ? 23.725 2.905 19.741 1.00 22.06 21 TYR B CA 1
ATOM 638 C C . TYR B 1 21 ? 24.968 3.460 19.061 1.00 21.04 21 TYR B C 1
ATOM 639 O O . TYR B 1 21 ? 25.130 4.670 18.947 1.00 17.78 21 TYR B O 1
ATOM 648 N N . ASP B 1 22 ? 25.838 2.570 18.593 1.00 17.58 22 ASP B N 1
ATOM 649 C CA . ASP B 1 22 ? 26.857 2.960 17.626 1.00 22.37 22 ASP B CA 1
ATOM 650 C C . ASP B 1 22 ? 26.156 3.412 16.354 1.00 19.69 22 ASP B C 1
ATOM 651 O O . ASP B 1 22 ? 25.165 2.810 15.931 1.00 25.35 22 ASP B O 1
ATOM 656 N N . PHE B 1 23 ? 26.680 4.465 15.740 1.00 21.32 23 PHE B N 1
ATOM 657 C CA . PHE B 1 23 ? 26.117 4.997 14.505 1.00 18.10 23 PHE B CA 1
ATOM 658 C C . PHE B 1 23 ? 27.224 5.367 13.524 1.00 25.59 23 PHE B C 1
ATOM 659 O O . PHE B 1 23 ? 27.968 6.338 13.730 1.00 13.23 23 PHE B O 1
ATOM 667 N N . VAL B 1 24 ? 27.339 4.564 12.469 1.00 12.49 24 VAL B N 1
ATOM 668 C CA . VAL B 1 24 ? 28.248 4.858 11.378 1.00 13.31 24 VAL B CA 1
ATOM 669 C C . VAL B 1 24 ? 27.422 5.566 10.310 1.00 22.98 24 VAL B C 1
ATOM 670 O O . VAL B 1 24 ? 26.442 5.012 9.814 1.00 22.62 24 VAL B O 1
ATOM 674 N N . PRO B 1 25 ? 27.830 6.767 9.968 1.00 15.03 25 PRO B N 1
ATOM 675 C CA . PRO B 1 25 ? 27.108 7.589 9.032 1.00 18.40 25 PRO B CA 1
ATOM 676 C C . PRO B 1 25 ? 27.117 7.050 7.572 1.00 19.84 25 PRO B C 1
ATOM 677 O O . PRO B 1 25 ? 28.168 6.869 7.065 1.00 20.49 25 PRO B O 1
ATOM 681 N N . GLU B 1 26 ? 25.973 6.788 6.967 1.00 14.29 26 GLU B N 1
ATOM 682 C CA . GLU B 1 26 ? 25.864 6.551 5.523 1.00 26.19 26 GLU B CA 1
ATOM 683 C C . GLU B 1 26 ? 26.210 7.715 4.587 1.00 31.13 26 GLU B C 1
ATOM 684 O O . GLU B 1 26 ? 26.633 7.501 3.483 1.00 24.02 26 GLU B O 1
ATOM 690 N N . ASN B 1 27 ? 26.040 8.931 5.082 1.00 22.86 27 ASN B N 1
ATOM 691 C CA . ASN B 1 27 ? 26.489 10.137 4.440 1.00 24.69 27 ASN B CA 1
ATOM 692 C C . ASN B 1 27 ? 27.283 10.983 5.408 1.00 22.22 27 ASN B C 1
ATOM 693 O O . ASN B 1 27 ? 26.722 11.817 6.098 1.00 24.47 27 ASN B O 1
ATOM 698 N N . PRO B 1 28 ? 28.592 10.729 5.447 1.00 22.26 28 PRO B N 1
ATOM 699 C CA . PRO B 1 28 ? 29.508 11.450 6.338 1.00 23.55 28 PRO B CA 1
ATOM 700 C C . PRO B 1 28 ? 29.656 12.936 5.980 1.00 39.02 28 PRO B C 1
ATOM 701 O O . PRO B 1 28 ? 30.260 13.690 6.738 1.00 25.57 28 PRO B O 1
ATOM 705 N N . GLU B 1 29 ? 29.236 13.307 4.794 1.00 28.50 29 GLU B N 1
ATOM 706 C CA . GLU B 1 29 ? 29.135 14.696 4.429 1.00 32.20 29 GLU B CA 1
ATOM 707 C C . GLU B 1 29 ? 28.168 15.533 5.299 1.00 33.42 29 GLU B C 1
ATOM 708 O O . GLU B 1 29 ? 28.492 16.627 5.625 1.00 26.51 29 GLU B O 1
ATOM 714 N N . MET B 1 30 ? 26.992 14.976 5.603 1.00 23.00 30 MET B N 1
ATOM 715 C CA . MET B 1 30 ? 25.953 15.584 6.431 1.00 20.42 30 MET B CA 1
ATOM 716 C C . MET B 1 30 ? 25.784 15.018 7.859 1.00 27.41 30 MET B C 1
ATOM 717 O O . MET B 1 30 ? 25.181 15.624 8.692 1.00 17.75 30 MET B O 1
ATOM 722 N N . GLU B 1 31 ? 26.301 13.846 8.112 1.00 18.14 31 GLU B N 1
ATOM 723 C CA . GLU B 1 31 ? 26.063 13.151 9.376 1.00 14.53 31 GLU B CA 1
ATOM 724 C C . GLU B 1 31 ? 27.334 12.984 10.191 1.00 18.35 31 GLU B C 1
ATOM 725 O O . GLU B 1 31 ? 28.434 12.920 9.638 1.00 25.18 31 GLU B O 1
ATOM 731 N N . VAL B 1 32 ? 27.176 12.914 11.510 1.00 24.14 32 VAL B N 1
ATOM 732 C CA . VAL B 1 32 ? 28.298 12.615 12.393 1.00 18.09 32 VAL B CA 1
ATOM 733 C C . VAL B 1 32 ? 28.178 11.198 12.931 1.00 16.61 32 VAL B C 1
ATOM 734 O O . VAL B 1 32 ? 27.083 10.638 12.995 1.00 20.51 32 VAL B O 1
ATOM 738 N N . ALA B 1 33 ? 29.313 10.617 13.297 1.00 13.54 33 ALA B N 1
ATOM 739 C CA . ALA B 1 33 ? 29.355 9.250 13.798 1.00 12.96 33 ALA B CA 1
ATOM 740 C C . ALA B 1 33 ? 29.223 9.229 15.311 1.00 25.43 33 ALA B C 1
ATOM 741 O O . ALA B 1 33 ? 29.710 10.133 15.995 1.00 18.54 33 ALA B O 1
ATOM 743 N N . LEU B 1 34 ? 28.566 8.195 15.832 1.00 16.55 34 LEU B N 1
ATOM 744 C CA . LEU B 1 34 ? 28.386 8.048 17.266 1.00 17.29 34 LEU B CA 1
ATOM 745 C C . LEU B 1 34 ? 28.908 6.706 17.788 1.00 22.13 34 LEU B C 1
ATOM 746 O O . LEU B 1 34 ? 28.866 5.694 17.087 1.00 20.24 34 LEU B O 1
ATOM 751 N N . LYS B 1 35 ? 29.452 6.703 18.981 1.00 16.57 35 LYS B N 1
ATOM 752 C CA . LYS B 1 35 ? 29.668 5.496 19.736 1.00 19.85 35 LYS B CA 1
ATOM 753 C C . LYS B 1 35 ? 28.718 5.414 20.900 1.00 26.78 35 LYS B C 1
ATOM 754 O O . LYS B 1 35 ? 28.489 6.409 21.512 1.00 16.81 35 LYS B O 1
ATOM 760 N N . LYS B 1 36 ? 28.189 4.234 21.211 1.00 20.25 36 LYS B N 1
ATOM 761 C CA . LYS B 1 36 ? 27.316 4.090 22.348 1.00 16.37 36 LYS B CA 1
ATOM 762 C C . LYS B 1 36 ? 27.904 4.669 23.615 1.00 19.88 36 LYS B C 1
ATOM 763 O O . LYS B 1 36 ? 29.020 4.407 23.933 1.00 22.89 36 LYS B O 1
ATOM 769 N N . GLY B 1 37 ? 27.157 5.520 24.283 1.00 14.37 37 GLY B N 1
ATOM 770 C CA . GLY B 1 37 ? 27.633 6.190 25.467 1.00 20.71 37 GLY B CA 1
ATOM 771 C C . GLY B 1 37 ? 28.110 7.613 25.283 1.00 26.51 37 GLY B C 1
ATOM 772 O O . GLY B 1 37 ? 28.205 8.342 26.239 1.00 20.36 37 GLY B O 1
ATOM 773 N N . ASP B 1 38 ? 28.341 7.979 24.025 1.00 17.90 38 ASP B N 1
ATOM 774 C CA . ASP B 1 38 ? 28.844 9.297 23.638 1.00 15.42 38 ASP B CA 1
ATOM 775 C C . ASP B 1 38 ? 27.867 10.423 23.964 1.00 16.67 38 ASP B C 1
ATOM 776 O O . ASP B 1 38 ? 26.663 10.322 23.686 1.00 14.62 38 ASP B O 1
ATOM 781 N N . LEU B 1 39 ? 28.396 11.506 24.522 1.00 13.99 39 LEU B N 1
ATOM 782 C CA . LEU B 1 39 ? 27.573 12.662 24.867 1.00 20.86 39 LEU B CA 1
ATOM 783 C C . LEU B 1 39 ? 27.627 13.670 23.726 1.00 20.98 39 LEU B C 1
ATOM 784 O O . LEU B 1 39 ? 28.611 13.729 22.989 1.00 19.60 39 LEU B O 1
ATOM 789 N N . MET B 1 40 ? 26.573 14.465 23.578 1.00 21.14 40 MET B N 1
ATOM 790 C CA . MET B 1 40 ? 26.500 15.439 22.493 1.00 15.30 40 MET B CA 1
ATOM 791 C C . MET B 1 40 ? 25.540 16.565 22.864 1.00 22.33 40 MET B C 1
ATOM 792 O O . MET B 1 40 ? 24.672 16.389 23.725 1.00 21.50 40 MET B O 1
ATOM 797 N N . ALA B 1 41 ? 25.701 17.712 22.204 1.00 13.59 41 ALA B N 1
ATOM 798 C CA . ALA B 1 41 ? 24.793 18.850 22.345 1.00 15.80 41 ALA B CA 1
ATOM 799 C C . ALA B 1 41 ? 23.779 18.865 21.211 1.00 14.67 41 ALA B C 1
ATOM 800 O O . ALA B 1 41 ? 24.138 18.666 20.049 1.00 14.03 41 ALA B O 1
ATOM 802 N N . ILE B 1 42 ? 22.513 19.092 21.550 1.00 15.19 42 ILE B N 1
ATOM 803 C CA . ILE B 1 42 ? 21.465 19.238 20.547 1.00 15.59 42 ILE B CA 1
ATOM 804 C C . ILE B 1 42 ? 21.403 20.680 20.053 1.00 16.01 42 ILE B C 1
ATOM 805 O O . ILE B 1 42 ? 21.163 21.608 20.832 1.00 18.59 42 ILE B O 1
ATOM 810 N N . LEU B 1 43 ? 21.624 20.853 18.772 1.00 15.99 43 LEU B N 1
ATOM 811 C CA . LEU B 1 43 ? 21.631 22.152 18.159 1.00 16.23 43 LEU B CA 1
ATOM 812 C C . LEU B 1 43 ? 20.308 22.504 17.551 1.00 20.03 43 LEU B C 1
ATOM 813 O O . LEU B 1 43 ? 19.940 23.619 17.529 1.00 20.59 43 LEU B O 1
ATOM 818 N N . SER B 1 44 ? 19.605 21.528 17.039 1.00 20.18 44 SER B N 1
ATOM 819 C CA . SER B 1 44 ? 18.269 21.721 16.489 1.00 19.60 44 SER B CA 1
ATOM 820 C C . SER B 1 44 ? 17.551 20.388 16.319 1.00 19.66 44 SER B C 1
ATOM 821 O O . SER B 1 44 ? 18.180 19.369 16.046 1.00 24.81 44 SER B O 1
ATOM 824 N N . LYS B 1 45 ? 16.247 20.404 16.479 1.00 19.90 45 LYS B N 1
ATOM 825 C CA . LYS B 1 45 ? 15.363 19.271 16.269 1.00 26.10 45 LYS B CA 1
ATOM 826 C C . LYS B 1 45 ? 14.609 19.365 14.964 1.00 28.30 45 LYS B C 1
ATOM 827 O O . LYS B 1 45 ? 13.879 18.498 14.609 1.00 29.27 45 LYS B O 1
ATOM 833 N N . LYS B 1 46 ? 14.829 20.444 14.258 1.00 23.90 46 LYS B N 1
ATOM 834 C CA . LYS B 1 46 ? 14.247 20.693 12.957 1.00 27.29 46 LYS B CA 1
ATOM 835 C C . LYS B 1 46 ? 15.261 20.585 11.766 1.00 27.88 46 LYS B C 1
ATOM 836 O O . LYS B 1 46 ? 16.435 20.617 11.951 1.00 17.36 46 LYS B O 1
ATOM 842 N N . ASP B 1 47 ? 14.755 20.448 10.552 1.00 25.13 47 ASP B N 1
ATOM 843 C CA . ASP B 1 47 ? 15.563 20.688 9.384 1.00 32.32 47 ASP B CA 1
ATOM 844 C C . ASP B 1 47 ? 15.959 22.132 9.190 1.00 18.90 47 ASP B C 1
ATOM 845 O O . ASP B 1 47 ? 15.634 22.951 9.970 1.00 19.60 47 ASP B O 1
ATOM 850 N N . PRO B 1 48 ? 16.708 22.384 8.138 1.00 26.91 48 PRO B N 1
ATOM 851 C CA . PRO B 1 48 ? 17.271 23.696 7.871 1.00 35.05 48 PRO B CA 1
ATOM 852 C C . PRO B 1 48 ? 16.216 24.770 7.639 1.00 27.47 48 PRO B C 1
ATOM 853 O O . PRO B 1 48 ? 16.427 25.889 7.895 1.00 33.50 48 PRO B O 1
ATOM 857 N N . LEU B 1 49 ? 15.051 24.387 7.229 1.00 24.85 49 LEU B N 1
ATOM 858 C CA . LEU B 1 49 ? 14.096 25.335 6.838 1.00 30.78 49 LEU B CA 1
ATOM 859 C C . LEU B 1 49 ? 12.991 25.231 7.857 1.00 37.71 49 LEU B C 1
ATOM 860 O O . LEU B 1 49 ? 11.883 25.635 7.623 1.00 35.42 49 LEU B O 1
ATOM 865 N N . GLY B 1 50 ? 13.333 24.725 9.028 1.00 29.20 50 GLY B N 1
ATOM 866 C CA . GLY B 1 50 ? 12.473 24.837 10.175 1.00 24.07 50 GLY B CA 1
ATOM 867 C C . GLY B 1 50 ? 11.376 23.810 10.263 1.00 33.12 50 GLY B C 1
ATOM 868 O O . GLY B 1 50 ? 10.481 23.910 11.060 1.00 28.91 50 GLY B O 1
ATOM 869 N N . ARG B 1 51 ? 11.484 22.813 9.420 1.00 28.65 51 ARG B N 1
ATOM 870 C CA . ARG B 1 51 ? 10.515 21.763 9.295 1.00 25.95 51 ARG B CA 1
ATOM 871 C C . ARG B 1 51 ? 10.761 20.623 10.269 1.00 37.35 51 ARG B C 1
ATOM 872 O O . ARG B 1 51 ? 11.870 20.334 10.619 1.00 29.99 51 ARG B O 1
ATOM 880 N N . ASP B 1 52 ? 9.680 19.987 10.687 1.00 43.27 52 ASP B N 1
ATOM 881 C CA . ASP B 1 52 ? 9.696 18.715 11.410 1.00 43.54 52 ASP B CA 1
ATOM 882 C C . ASP B 1 52 ? 10.665 17.717 10.791 1.00 36.59 52 ASP B C 1
ATOM 883 O O . ASP B 1 52 ? 10.656 17.545 9.595 1.00 48.37 52 ASP B O 1
ATOM 888 N N . SER B 1 53 ? 11.476 17.036 11.600 1.00 39.91 53 SER B N 1
ATOM 889 C CA . SER B 1 53 ? 12.503 16.127 11.095 1.00 30.07 53 SER B CA 1
ATOM 890 C C . SER B 1 53 ? 12.826 15.010 12.075 1.00 31.45 53 SER B C 1
ATOM 891 O O . SER B 1 53 ? 12.768 15.205 13.294 1.00 30.35 53 SER B O 1
ATOM 894 N N . ASP B 1 54 ? 13.174 13.845 11.532 1.00 24.49 54 ASP B N 1
ATOM 895 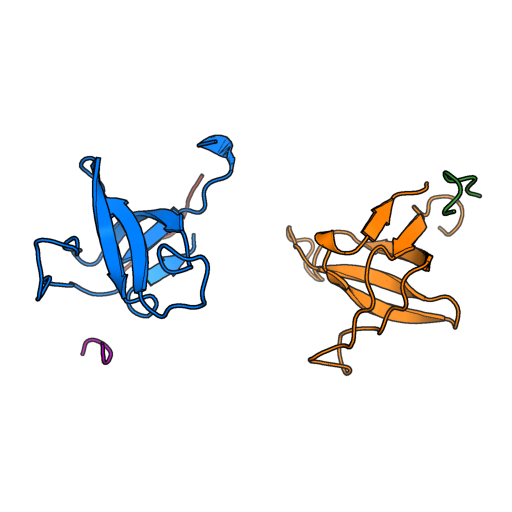C CA . ASP B 1 54 ? 13.615 12.704 12.334 1.00 30.53 54 ASP B CA 1
ATOM 896 C C . ASP B 1 54 ? 15.133 12.695 12.484 1.00 24.36 54 ASP B C 1
ATOM 897 O O . ASP B 1 54 ? 15.692 11.859 13.198 1.00 24.50 54 ASP B O 1
ATOM 902 N N . TRP B 1 55 ? 15.794 13.615 11.788 1.00 18.72 55 TRP B N 1
ATOM 903 C CA . TRP B 1 55 ? 17.228 13.827 11.947 1.00 18.84 55 TRP B CA 1
ATOM 904 C C . TRP B 1 55 ? 17.482 15.151 12.665 1.00 23.73 55 TRP B C 1
ATOM 905 O O . TRP B 1 55 ? 17.185 16.226 12.135 1.00 20.90 55 TRP B O 1
ATOM 916 N N . TRP B 1 56 ? 18.030 15.074 13.870 1.00 18.21 56 TRP B N 1
ATOM 917 C CA . TRP B 1 56 ? 18.360 16.273 14.624 1.00 20.48 56 TRP B CA 1
ATOM 918 C C . TRP B 1 56 ? 19.816 16.656 14.394 1.00 19.46 56 TRP B C 1
ATOM 919 O O . TRP B 1 56 ? 20.652 15.805 14.102 1.00 20.62 56 TRP B O 1
ATOM 930 N N . LYS B 1 57 ? 20.117 17.944 14.516 1.00 27.27 57 LYS B N 1
ATOM 931 C CA . LYS B 1 57 ? 21.483 18.417 14.346 1.00 21.85 57 LYS B CA 1
ATOM 932 C C . LYS B 1 57 ? 22.181 18.527 15.700 1.00 18.78 57 LYS B C 1
ATOM 933 O O . LYS B 1 57 ? 21.633 19.105 16.646 1.00 21.29 57 LYS B O 1
ATOM 939 N N . VAL B 1 58 ? 23.391 17.982 15.790 1.00 14.40 58 VAL B N 1
ATOM 940 C CA . VAL B 1 58 ? 24.115 17.953 17.058 1.00 14.76 58 VAL B CA 1
ATOM 941 C C . VAL B 1 58 ? 25.583 18.328 16.902 1.00 24.02 58 VAL B C 1
ATOM 942 O O . VAL B 1 58 ? 26.097 18.444 15.792 1.00 19.14 58 VAL B O 1
ATOM 946 N N . ARG B 1 59 ? 26.251 18.513 18.034 1.00 14.56 59 ARG B N 1
ATOM 947 C CA . ARG B 1 59 ? 27.676 18.775 18.063 1.00 21.52 59 ARG B CA 1
ATOM 948 C C . ARG B 1 59 ? 28.286 17.679 18.928 1.00 15.94 59 ARG B C 1
ATOM 949 O O . ARG B 1 59 ? 27.814 17.427 20.028 1.00 16.72 59 ARG B O 1
ATOM 957 N N . THR B 1 60 ? 29.319 17.016 18.429 1.00 13.96 60 THR B N 1
ATOM 958 C CA . THR B 1 60 ? 29.870 15.852 19.118 1.00 24.48 60 THR B CA 1
ATOM 959 C C . THR B 1 60 ? 30.946 16.217 20.125 1.00 16.24 60 THR B C 1
ATOM 960 O O . THR B 1 60 ? 31.359 17.366 20.222 1.00 18.40 60 THR B O 1
ATOM 964 N N . LYS B 1 61 ? 31.420 15.200 20.838 1.00 25.05 61 LYS B N 1
ATOM 965 C CA . LYS B 1 61 ? 32.473 15.329 21.839 1.00 23.89 61 LYS B CA 1
ATOM 966 C C . LYS B 1 61 ? 33.780 15.891 21.284 1.00 23.18 61 LYS B C 1
ATOM 967 O O . LYS B 1 61 ? 34.619 16.368 22.043 1.00 31.39 61 LYS B O 1
ATOM 973 N N . ASN B 1 62 ? 33.982 15.815 19.974 1.00 31.42 62 ASN B N 1
ATOM 974 C CA . ASN B 1 62 ? 35.180 16.426 19.401 1.00 30.91 62 ASN B CA 1
ATOM 975 C C . ASN B 1 62 ? 34.872 17.647 18.536 1.00 25.18 62 ASN B C 1
ATOM 976 O O . ASN B 1 62 ? 35.714 18.102 17.758 1.00 27.10 62 ASN B O 1
ATOM 981 N N . GLY B 1 63 ? 33.659 18.175 18.680 1.00 21.36 63 GLY B N 1
ATOM 982 C CA . GLY B 1 63 ? 33.311 19.457 18.089 1.00 22.85 63 GLY B CA 1
ATOM 983 C C . GLY B 1 63 ? 32.784 19.432 16.669 1.00 23.74 63 GLY B C 1
ATOM 984 O O . GLY B 1 63 ? 32.656 20.476 16.040 1.00 26.74 63 GLY B O 1
ATOM 985 N N . ASN B 1 64 ? 32.475 18.253 16.152 1.00 22.29 64 ASN B N 1
ATOM 986 C CA . ASN B 1 64 ? 31.870 18.151 14.827 1.00 28.19 64 ASN B CA 1
ATOM 987 C C . ASN B 1 64 ? 30.362 18.409 14.830 1.00 25.06 64 ASN B C 1
ATOM 988 O O . ASN B 1 64 ? 29.655 18.042 15.771 1.00 21.98 64 ASN B O 1
ATOM 993 N N . ILE B 1 65 ? 29.875 19.026 13.757 1.00 26.05 65 ILE B N 1
ATOM 994 C CA . ILE B 1 65 ? 28.459 19.350 13.621 1.00 16.03 65 ILE B CA 1
ATOM 995 C C . ILE B 1 65 ? 27.828 18.535 12.490 1.00 22.55 65 ILE B C 1
ATOM 996 O O . IL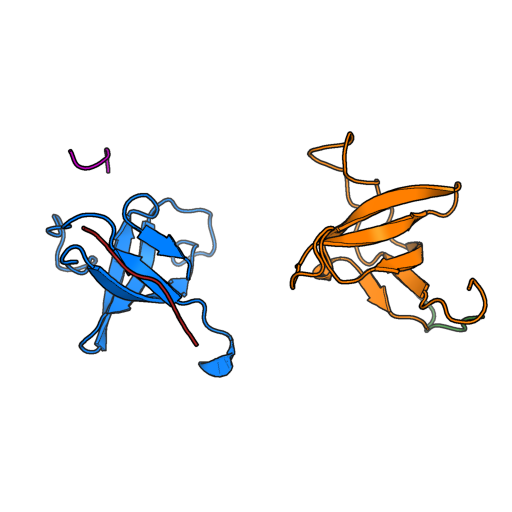E B 1 65 ? 28.341 18.506 11.367 1.00 19.80 65 ILE B O 1
ATOM 1001 N N . GLY B 1 66 ? 26.719 17.864 12.791 1.00 18.25 66 GLY B N 1
ATOM 1002 C CA . GLY B 1 66 ? 26.043 17.053 11.797 1.00 21.29 66 GLY B CA 1
ATOM 1003 C C . GLY B 1 66 ? 24.760 16.439 12.315 1.00 27.18 66 GLY B C 1
ATOM 1004 O O . GLY B 1 66 ? 24.417 16.582 13.490 1.00 21.55 66 GLY B O 1
ATOM 1005 N N . TYR B 1 67 ? 24.081 15.745 11.452 1.00 17.69 67 TYR B N 1
ATOM 1006 C CA . TYR B 1 67 ? 22.834 15.117 11.758 1.00 17.25 67 TYR B CA 1
ATOM 1007 C C . TYR B 1 67 ? 23.005 13.642 12.262 1.00 22.11 67 TYR B C 1
ATOM 1008 O O . TYR B 1 67 ? 23.912 12.946 11.854 1.00 21.29 67 TYR B O 1
ATOM 1017 N N . ILE B 1 68 ? 22.149 13.247 13.180 1.00 18.90 68 ILE B N 1
ATOM 1018 C CA . ILE B 1 68 ? 21.981 11.926 13.705 1.00 15.96 68 ILE B CA 1
ATOM 1019 C C . ILE B 1 68 ? 20.471 11.566 13.725 1.00 23.82 68 ILE B C 1
ATOM 1020 O O . ILE B 1 68 ? 19.649 12.439 13.674 1.00 20.23 68 ILE B O 1
ATOM 1025 N N . PRO B 1 69 ? 20.109 10.288 13.765 1.00 20.29 69 PRO B N 1
ATOM 1026 C CA . PRO B 1 69 ? 18.705 9.912 13.926 1.00 18.26 69 PRO B CA 1
ATOM 1027 C C . PRO B 1 69 ? 18.221 10.175 15.356 1.00 16.49 69 PRO B C 1
ATOM 1028 O O . PRO B 1 69 ? 18.949 9.881 16.248 1.00 19.55 69 PRO B O 1
ATOM 1032 N N . TYR B 1 70 ? 17.024 10.695 15.527 1.00 17.93 70 TYR B N 1
ATOM 1033 C CA . TYR B 1 70 ? 16.502 11.089 16.823 1.00 25.83 70 TYR B CA 1
ATOM 1034 C C . TYR B 1 70 ? 16.190 9.900 17.732 1.00 32.68 70 TYR B C 1
ATOM 1035 O O . TYR B 1 70 ? 16.016 10.051 18.917 1.00 24.55 70 TYR B O 1
ATOM 1044 N N . ASN B 1 71 ? 16.138 8.733 17.130 1.00 24.27 71 ASN B N 1
ATOM 1045 C CA . ASN B 1 71 ? 15.728 7.571 17.814 1.00 22.98 71 ASN B CA 1
ATOM 1046 C C . ASN B 1 71 ? 16.940 6.781 18.294 1.00 23.54 71 ASN B C 1
ATOM 1047 O O . ASN B 1 71 ? 16.836 5.772 18.918 1.00 21.12 71 ASN B O 1
ATOM 1052 N N . TYR B 1 72 ? 18.092 7.315 18.009 1.00 10.87 72 TYR B N 1
ATOM 1053 C CA . TYR B 1 72 ? 19.357 6.745 18.440 1.00 11.52 72 TYR B CA 1
ATOM 1054 C C . TYR B 1 72 ? 19.882 7.379 19.722 1.00 19.39 72 TYR B C 1
ATOM 1055 O O . TYR B 1 72 ? 20.955 7.012 20.187 1.00 21.09 72 TYR B O 1
ATOM 1064 N N . ILE B 1 73 ? 19.140 8.300 20.323 1.00 18.31 73 ILE B N 1
ATOM 1065 C CA . ILE B 1 73 ? 19.647 9.111 21.434 1.00 22.83 73 ILE B CA 1
ATOM 1066 C C . ILE B 1 73 ? 18.735 9.254 22.650 1.00 20.08 73 ILE B C 1
ATOM 1067 O O . ILE B 1 73 ? 17.610 8.906 22.608 1.00 23.97 73 ILE B O 1
ATOM 1072 N N . GLU B 1 74 ? 19.263 9.766 23.729 1.00 16.88 74 GLU B N 1
ATOM 1073 C CA . GLU B 1 74 ? 18.557 9.872 24.982 1.00 20.18 74 GLU B CA 1
ATOM 1074 C C . GLU B 1 74 ? 18.800 11.283 25.473 1.00 16.10 74 GLU B C 1
ATOM 1075 O O . GLU B 1 74 ? 19.890 11.651 25.672 1.00 17.02 74 GLU B O 1
ATOM 1081 N N . ILE B 1 75 ? 17.762 12.068 25.607 1.00 21.33 75 ILE B N 1
ATOM 1082 C CA . ILE B 1 75 ? 17.932 13.438 26.041 1.00 34.31 75 ILE B CA 1
ATOM 1083 C C . ILE B 1 75 ? 18.282 13.460 27.515 1.00 26.15 75 ILE B C 1
ATOM 1084 O O . ILE B 1 75 ? 17.508 13.062 28.270 1.00 34.79 75 ILE B O 1
ATOM 1089 N N . ILE B 1 76 ? 19.456 13.893 27.890 1.00 18.55 76 ILE B N 1
ATOM 1090 C CA . ILE B 1 76 ? 19.889 13.918 29.284 1.00 26.88 76 ILE B CA 1
ATOM 1091 C C . ILE B 1 76 ? 19.726 15.276 29.964 1.00 26.78 76 ILE B C 1
ATOM 1092 O O . ILE B 1 76 ? 19.991 15.410 31.156 1.00 32.76 76 ILE B O 1
ATOM 1097 N N . LYS B 1 77 ? 19.294 16.278 29.204 1.00 34.52 77 LYS B N 1
ATOM 1098 C CA . LYS B 1 77 ? 19.204 17.651 29.698 1.00 40.91 77 LYS B CA 1
ATOM 1099 C C . LYS B 1 77 ? 18.131 18.437 28.951 1.00 34.24 77 LYS B C 1
ATOM 1100 O O . LYS B 1 77 ? 17.000 18.563 29.419 1.00 39.25 77 LYS B O 1
ATOM 1109 N N . GLU C 2 2 ? 26.366 20.411 33.409 1.00 24.27 3 GLU P N 1
ATOM 1110 C CA . GLU C 2 2 ? 25.036 20.716 32.860 1.00 29.49 3 GLU P CA 1
ATOM 1111 C C . GLU C 2 2 ? 24.014 19.593 33.059 1.00 40.91 3 GLU P C 1
ATOM 1112 O O . GLU C 2 2 ? 22.819 19.848 33.239 1.00 32.25 3 GLU P O 1
ATOM 1118 N N . ALA C 2 3 ? 24.485 18.350 33.120 1.00 31.32 4 ALA P N 1
ATOM 1119 C CA . ALA C 2 3 ? 23.623 17.184 32.989 1.00 32.63 4 ALA P CA 1
ATOM 1120 C C . ALA C 2 3 ? 24.086 16.066 33.889 1.00 40.21 4 ALA P C 1
ATOM 1121 O O . ALA C 2 3 ? 25.245 15.793 33.996 1.00 45.16 4 ALA P O 1
ATOM 1123 N N . MET C 2 4 ? 23.167 15.417 34.562 1.00 41.10 5 MET P N 1
ATOM 1124 C CA . MET C 2 4 ? 23.540 14.326 35.423 1.00 48.14 5 MET P CA 1
ATOM 1125 C C . MET C 2 4 ? 22.693 13.043 35.236 1.00 46.23 5 MET P C 1
ATOM 1126 O O . MET C 2 4 ? 21.885 12.701 36.080 1.00 38.16 5 MET P O 1
ATOM 1131 N N . PRO C 2 5 ? 22.929 12.361 34.120 1.00 42.46 6 PRO P N 1
ATOM 1132 C CA . PRO C 2 5 ? 22.038 11.320 33.625 1.00 48.71 6 PRO P CA 1
ATOM 1133 C C . PRO C 2 5 ? 22.110 10.053 34.441 1.00 42.82 6 PRO P C 1
ATOM 1134 O O . PRO C 2 5 ? 22.998 9.867 35.233 1.00 40.37 6 PRO P O 1
ATOM 1138 N N . PRO C 2 6 ? 21.181 9.145 34.217 1.00 41.08 7 PRO P N 1
ATOM 1139 C CA . PRO C 2 6 ? 21.344 7.814 34.745 1.00 24.52 7 PRO P CA 1
ATOM 1140 C C . PRO C 2 6 ? 22.635 7.158 34.317 1.00 26.57 7 PRO P C 1
ATOM 1141 O O . PRO C 2 6 ? 23.081 7.290 33.212 1.00 30.60 7 PRO P O 1
ATOM 1145 N N . THR C 2 7 ? 23.212 6.458 35.261 1.00 22.80 8 THR P N 1
ATOM 1146 C CA . THR C 2 7 ? 24.325 5.551 35.043 1.00 26.91 8 THR P CA 1
ATOM 1147 C C . THR C 2 7 ? 24.034 4.344 34.131 1.00 30.98 8 THR P C 1
ATOM 1148 O O . THR C 2 7 ? 23.084 3.658 34.316 1.00 22.45 8 THR P O 1
ATOM 1152 N N . LEU C 2 8 ? 24.890 4.152 33.151 1.00 29.59 9 LEU P N 1
ATOM 1153 C CA . LEU C 2 8 ? 25.053 2.911 32.426 1.00 32.96 9 LEU P CA 1
ATOM 1154 C C . LEU C 2 8 ? 25.971 1.913 33.125 1.00 43.13 9 LEU P C 1
ATOM 1155 O O . LEU C 2 8 ? 27.136 2.130 33.297 1.00 37.17 9 LEU P O 1
ATOM 1160 N N . PRO C 2 9 ? 25.410 0.785 33.503 1.00 42.51 10 PRO P N 1
ATOM 1161 C CA . PRO C 2 9 ? 26.212 -0.324 33.987 1.00 35.58 10 PRO P CA 1
ATOM 1162 C C . PRO C 2 9 ? 27.169 -0.876 32.941 1.00 38.85 10 PRO P C 1
ATOM 1163 O O . PRO C 2 9 ? 26.898 -0.779 31.782 1.00 31.89 10 PRO P O 1
ATOM 1170 N N . GLU D 2 2 ? -4.895 15.492 8.564 1.00 59.94 3 GLU Q N 1
ATOM 1171 C CA . GLU D 2 2 ? -3.503 15.098 8.739 1.00 74.66 3 GLU Q CA 1
ATOM 1172 C C . GLU D 2 2 ? -2.712 15.279 7.447 1.00 64.26 3 GLU Q C 1
ATOM 1173 O O . GLU D 2 2 ? -1.481 15.257 7.453 1.00 65.45 3 GLU Q O 1
ATOM 1179 N N . ALA D 2 3 ? -3.427 15.457 6.341 1.00 63.32 4 ALA Q N 1
ATOM 1180 C CA . ALA D 2 3 ? -2.836 15.318 5.015 1.00 74.47 4 ALA Q CA 1
ATOM 1181 C C . ALA D 2 3 ? -3.296 16.437 4.086 1.00 81.29 4 ALA Q C 1
ATOM 1182 O O . ALA D 2 3 ? -4.384 16.988 4.254 1.00 85.60 4 ALA Q O 1
ATOM 1184 N N . MET D 2 4 ? -2.461 16.766 3.107 1.00 72.85 5 MET Q N 1
ATOM 1185 C CA . MET D 2 4 ? -2.647 17.976 2.316 1.00 66.47 5 MET Q CA 1
ATOM 1186 C C . MET D 2 4 ? -1.756 17.969 1.078 1.00 74.99 5 MET Q C 1
ATOM 1187 O O . MET D 2 4 ? -0.576 18.312 1.149 1.00 79.15 5 MET Q O 1
ATOM 1192 N N . PRO D 2 5 ? -2.329 17.576 -0.055 1.00 64.92 6 PRO Q N 1
ATOM 1193 C CA . PRO D 2 5 ? -1.817 17.994 -1.360 1.00 67.74 6 PRO Q CA 1
ATOM 1194 C C . PRO D 2 5 ? -2.917 18.170 -2.383 1.00 65.73 6 PRO Q C 1
ATOM 1195 O O . PRO D 2 5 ? -4.065 17.951 -2.080 1.00 61.16 6 PRO Q O 1
ATOM 1199 N N . PRO D 2 6 ? -2.549 18.530 -3.597 1.00 60.75 7 PRO Q N 1
ATOM 1200 C CA . PRO D 2 6 ? -3.280 18.110 -4.769 1.00 53.73 7 PRO Q CA 1
ATOM 1201 C C . PRO D 2 6 ? -2.372 17.383 -5.695 1.00 54.31 7 PRO Q C 1
ATOM 1202 O O . PRO D 2 6 ? -1.798 16.355 -5.498 1.00 54.13 7 PRO Q O 1
ATOM 1206 N N . THR D 2 7 ? -2.259 18.040 -6.804 1.00 60.50 8 THR Q N 1
ATOM 1207 C CA . THR D 2 7 ? -3.317 18.011 -7.736 1.00 62.99 8 THR Q CA 1
ATOM 1208 C C . THR D 2 7 ? -2.613 16.990 -8.561 1.00 66.62 8 THR Q C 1
ATOM 1209 O O . THR D 2 7 ? -1.445 17.140 -8.853 1.00 68.62 8 THR Q O 1
ATOM 1213 N N . LEU D 2 8 ? -3.245 15.870 -8.773 1.00 54.86 9 LEU Q N 1
ATOM 1214 C CA . LEU D 2 8 ? -2.811 15.053 -9.839 1.00 66.46 9 LEU Q CA 1
ATOM 1215 C C . LEU D 2 8 ? -3.497 15.652 -11.047 1.00 78.27 9 LEU Q C 1
ATOM 1216 O O . LEU D 2 8 ? -4.586 15.223 -11.389 1.00 81.66 9 LEU Q O 1
ATOM 1221 N N . PRO D 2 9 ? -2.902 16.685 -11.650 1.00 71.22 10 PRO Q N 1
ATOM 1222 C CA . PRO D 2 9 ? -3.571 17.407 -12.713 1.00 64.30 10 PRO Q CA 1
ATOM 1223 C C . PRO D 2 9 ? -4.656 16.589 -13.370 1.00 68.10 10 PRO Q C 1
ATOM 1224 O O . PRO D 2 9 ? -5.741 17.128 -13.528 1.00 74.56 10 PRO Q O 1
ATOM 1228 N N . MET E 2 4 ? 5.030 3.355 -17.236 1.00 55.69 3 MET R N 1
ATOM 1229 C CA . MET E 2 4 ? 3.593 3.595 -17.340 1.00 67.30 3 MET R CA 1
ATOM 1230 C C . MET E 2 4 ? 2.760 2.349 -17.046 1.00 65.13 3 MET R C 1
ATOM 1231 O O . MET E 2 4 ? 2.234 1.727 -17.972 1.00 74.37 3 MET R O 1
ATOM 1236 N N . PRO E 2 5 ? 2.627 1.979 -15.760 1.00 66.40 4 PRO R N 1
ATOM 1237 C CA . PRO E 2 5 ? 3.252 2.579 -14.578 1.00 54.23 4 PRO R CA 1
ATOM 1238 C C . PRO E 2 5 ? 4.623 1.947 -14.341 1.00 60.54 4 PRO R C 1
ATOM 1239 O O . PRO E 2 5 ? 5.135 1.277 -15.240 1.00 63.53 4 PRO R O 1
ATOM 1243 N N . PRO E 2 6 ? 5.215 2.159 -13.152 1.00 48.92 5 PRO R N 1
ATOM 1244 C CA . PRO E 2 6 ? 6.518 1.556 -12.840 1.00 52.68 5 PRO R CA 1
ATOM 1245 C C . PRO E 2 6 ? 6.507 0.025 -12.863 1.00 58.07 5 PRO R C 1
ATOM 1246 O O . PRO E 2 6 ? 5.442 -0.593 -12.941 1.00 51.36 5 PRO R O 1
ATOM 1250 N N . THR E 2 7 ? 7.694 -0.571 -12.788 1.00 69.24 6 THR R N 1
ATOM 1251 C CA . THR E 2 7 ? 7.833 -2.021 -12.711 1.00 55.31 6 THR R CA 1
ATOM 1252 C C . THR E 2 7 ? 7.472 -2.498 -11.312 1.00 56.48 6 THR R C 1
ATOM 1253 O O . THR E 2 7 ? 7.784 -1.832 -10.322 1.00 41.48 6 THR R O 1
ATOM 1257 N N . LEU E 2 8 ? 6.810 -3.650 -11.236 1.00 43.78 7 LEU R N 1
ATOM 1258 C CA . LEU E 2 8 ? 6.384 -4.203 -9.957 1.00 53.52 7 LEU R CA 1
ATOM 1259 C C . LEU E 2 8 ? 7.564 -4.773 -9.173 1.00 46.73 7 LEU R C 1
ATOM 1260 O O . LEU E 2 8 ? 8.632 -5.021 -9.735 1.00 57.50 7 LEU R O 1
#

GO terms:
  GO:0005778 peroxisomal membrane (C, IDA)
  GO:1990429 peroxisomal importomer complex (C, IDA)
  GO:0016561 protein import into peroxisome matrix, translocation (P, IDA)
  GO:0016560 protein import into peroxisome matrix, docking (P, IGI)
  GO:0030674 protein-macromolecule adaptor activity (F, IPI)
  GO:0016560 protein import into peroxisome matrix, docking (P, IPI)
  GO:0008320 transmembrane protein transporter activity (F, IDA)
  GO:0016560 protein import into peroxisome matrix, docking (P, IDA)
  GO:0005778 peroxisomal membrane (C, TAS)
  GO:0005515 protein binding (F, IPI)

Sequence (156 aa):
DPSKLEFARALYDFVPENPEMEVALKKGDLMAILSKKDPLGRDSDWWKVRTKNGNIGYIPYNYIEIIDPSKLEFARALYDFVPENPEMEVALKKGDLMAILSKKDPLGRDSDWWKVRTKNGNIGYIPYNYIEIIKEAMPPTLPEAMPPTLPMPPTL

Foldseek 3Di:
DVVPWWKKFFQDWDDDPPVVAADTHHHGWIWIFPAQAPPVRHHDQWTWIAGPVGDIHTDGVVRIDID/DVVPWWKKFFCDFADDPDPVAADTDHHGWIWIFPACADPVRHHDQWTWIAGPVGDIHTDGVVRIDTPD/DDDDDDDD/DDDDDDPD/DDDDD

Organism: Saccharomyces cerevisiae (strain ATCC 204508 / S288c) (NCBI:txid559292)